Protein AF-A0A853EYH2-F1 (afdb_monomer_lite)

pLDDT: mean 76.34, std 17.08, range [39.84, 93.81]

Structure (mmCIF, N/CA/C/O backbone):
data_AF-A0A853EYH2-F1
#
_entry.id   AF-A0A853EYH2-F1
#
loop_
_atom_site.group_PDB
_atom_site.id
_atom_site.type_symbol
_atom_site.label_atom_id
_atom_site.label_alt_id
_atom_site.label_comp_id
_atom_site.label_asym_id
_atom_site.label_entity_id
_atom_site.label_seq_id
_atom_site.pdbx_PDB_ins_code
_atom_site.Cartn_x
_atom_site.Cartn_y
_atom_site.Cartn_z
_atom_site.occupancy
_atom_site.B_iso_or_equiv
_atom_site.auth_seq_id
_atom_site.auth_comp_id
_atom_site.auth_asym_id
_atom_site.auth_atom_id
_atom_site.pdbx_PDB_model_num
ATOM 1 N N . MET A 1 1 ? 1.595 -10.299 -19.100 1.00 49.47 1 MET A N 1
ATOM 2 C CA . MET A 1 1 ? 0.669 -9.742 -18.084 1.00 49.47 1 MET A CA 1
ATOM 3 C C . MET A 1 1 ? 1.339 -9.940 -16.743 1.00 49.47 1 MET A C 1
ATOM 5 O O . MET A 1 1 ? 1.220 -11.021 -16.180 1.00 49.47 1 MET A O 1
ATOM 9 N N . GLY A 1 2 ? 2.116 -8.975 -16.270 1.00 56.69 2 GLY A N 1
ATOM 10 C CA . GLY A 1 2 ? 2.650 -9.097 -14.917 1.00 56.69 2 GLY A CA 1
ATOM 11 C C . GLY A 1 2 ? 1.550 -8.880 -13.873 1.00 56.69 2 GLY A C 1
ATOM 12 O O . GLY A 1 2 ? 0.476 -8.332 -14.146 1.00 56.69 2 GLY A O 1
ATOM 13 N N . ALA A 1 3 ? 1.810 -9.390 -12.680 1.00 59.44 3 ALA A N 1
ATOM 14 C CA . ALA A 1 3 ? 0.918 -9.315 -11.539 1.00 59.44 3 ALA A CA 1
ATOM 15 C C . ALA A 1 3 ? 1.653 -8.653 -10.372 1.00 59.44 3 ALA A C 1
ATOM 17 O O . ALA A 1 3 ? 2.860 -8.837 -10.194 1.00 59.44 3 ALA A O 1
ATOM 18 N N . IL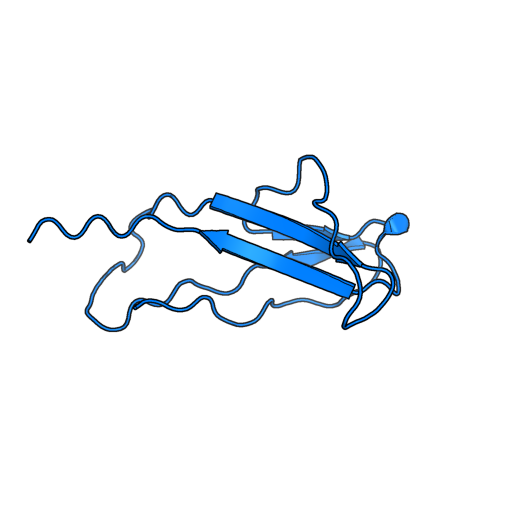E A 1 4 ? 0.921 -7.892 -9.559 1.00 69.38 4 ILE A N 1
ATOM 19 C CA . ILE A 1 4 ? 1.413 -7.466 -8.251 1.00 69.38 4 ILE A CA 1
ATOM 20 C C . ILE A 1 4 ? 1.095 -8.561 -7.228 1.00 69.38 4 ILE A C 1
ATOM 22 O O . ILE A 1 4 ? -0.024 -9.076 -7.186 1.00 69.38 4 ILE A O 1
ATOM 26 N N . ALA A 1 5 ? 2.075 -8.933 -6.407 1.00 73.38 5 ALA A N 1
ATOM 27 C CA . ALA A 1 5 ? 1.846 -9.848 -5.295 1.00 73.38 5 ALA A CA 1
ATOM 28 C C . ALA A 1 5 ? 0.933 -9.224 -4.216 1.00 73.38 5 ALA A C 1
ATOM 30 O O . ALA A 1 5 ? 0.639 -8.025 -4.219 1.00 73.38 5 ALA A O 1
ATOM 31 N N . ALA A 1 6 ? 0.488 -10.039 -3.260 1.00 77.06 6 ALA A N 1
ATOM 32 C CA . ALA A 1 6 ? -0.301 -9.547 -2.135 1.00 77.06 6 ALA A CA 1
ATOM 33 C C . ALA A 1 6 ? 0.484 -8.526 -1.290 1.00 77.06 6 ALA A C 1
ATOM 35 O O . ALA A 1 6 ? 1.704 -8.629 -1.126 1.00 77.06 6 ALA A O 1
ATOM 36 N N . ILE A 1 7 ? -0.240 -7.555 -0.726 1.00 83.69 7 ILE A N 1
ATOM 37 C CA . ILE A 1 7 ? 0.302 -6.617 0.263 1.00 83.69 7 ILE A CA 1
ATOM 38 C C . ILE A 1 7 ? 0.834 -7.418 1.449 1.00 83.69 7 ILE A C 1
ATOM 40 O O . ILE A 1 7 ? 0.160 -8.314 1.955 1.00 83.69 7 ILE A O 1
ATOM 44 N N . SER A 1 8 ? 2.033 -7.076 1.902 1.00 84.56 8 SER A N 1
ATOM 45 C CA . SER A 1 8 ? 2.641 -7.659 3.094 1.00 84.56 8 SER A CA 1
ATOM 46 C C . SER A 1 8 ? 2.637 -6.646 4.233 1.00 84.56 8 SER A C 1
ATOM 48 O O . SER A 1 8 ? 3.023 -5.497 4.044 1.00 84.56 8 SER A O 1
ATOM 50 N N . GLY A 1 9 ? 2.211 -7.066 5.421 1.00 81.25 9 GLY A N 1
ATOM 51 C CA . GLY A 1 9 ? 2.172 -6.226 6.618 1.00 81.25 9 GLY A CA 1
ATOM 52 C C . GLY A 1 9 ? 0.925 -6.484 7.457 1.00 81.25 9 GLY A C 1
ATOM 53 O O . GLY A 1 9 ? 0.025 -7.216 7.050 1.00 81.25 9 GLY A O 1
ATOM 54 N N . THR A 1 10 ? 0.886 -5.895 8.647 1.00 80.12 10 THR A N 1
ATOM 55 C CA . THR A 1 10 ? -0.266 -5.966 9.549 1.00 80.12 10 THR A CA 1
ATOM 56 C C . THR A 1 10 ? -1.011 -4.641 9.539 1.00 80.12 10 THR A C 1
ATOM 58 O O . THR A 1 10 ? -0.399 -3.579 9.625 1.00 80.12 10 THR A O 1
ATOM 61 N N . THR A 1 11 ? -2.339 -4.690 9.448 1.00 78.00 11 THR A N 1
ATOM 62 C CA . THR A 1 11 ? -3.227 -3.517 9.492 1.00 78.00 11 THR A CA 1
ATOM 63 C C . THR A 1 11 ? -3.390 -3.004 10.925 1.00 78.00 11 THR A C 1
ATOM 65 O O . THR A 1 11 ? -4.484 -2.981 11.480 1.00 78.00 11 THR A O 1
ATOM 68 N N . THR A 1 12 ? -2.280 -2.646 11.567 1.00 79.38 12 THR A N 1
ATOM 69 C CA . THR A 1 12 ? -2.236 -2.118 12.937 1.00 79.38 12 THR A CA 1
ATOM 70 C C . THR A 1 12 ? -1.603 -0.732 12.936 1.00 79.38 12 THR A C 1
ATOM 72 O O . THR A 1 12 ? -0.741 -0.438 12.110 1.00 79.38 12 THR A O 1
ATOM 75 N N . GLN A 1 13 ? -2.008 0.129 13.870 1.00 84.56 13 GLN A N 1
ATOM 76 C CA . GLN A 1 13 ? -1.438 1.469 14.001 1.00 84.56 13 GLN A CA 1
ATOM 77 C C . GLN A 1 13 ? 0.091 1.422 14.091 1.00 84.56 13 GLN A C 1
ATOM 79 O O . GLN A 1 13 ? 0.644 0.651 14.874 1.00 84.56 13 GLN A O 1
ATOM 84 N N . GLY A 1 14 ? 0.769 2.276 13.323 1.00 84.25 14 GLY A N 1
ATOM 85 C CA . GLY A 1 14 ? 2.227 2.391 13.335 1.00 84.25 14 GLY A CA 1
ATOM 86 C C . GLY A 1 14 ? 2.953 1.288 12.566 1.00 84.25 14 GLY A C 1
ATOM 87 O O . GLY A 1 14 ? 4.174 1.353 12.441 1.00 84.25 14 GLY A O 1
ATOM 88 N N . GLN A 1 15 ? 2.233 0.307 12.017 1.00 88.56 15 GLN A N 1
ATOM 89 C CA . GLN A 1 15 ? 2.820 -0.714 11.161 1.00 88.56 15 GLN A CA 1
ATOM 90 C C . GLN A 1 15 ? 2.940 -0.213 9.727 1.00 88.56 15 GLN A C 1
ATOM 92 O O . GLN A 1 15 ? 2.132 0.578 9.238 1.00 88.56 15 GLN A O 1
ATOM 97 N N . THR A 1 16 ? 3.960 -0.708 9.037 1.00 89.00 16 THR A N 1
ATOM 98 C CA . THR A 1 16 ? 4.181 -0.405 7.627 1.00 89.00 16 THR A CA 1
ATOM 99 C C . THR A 1 16 ? 3.649 -1.546 6.777 1.00 89.00 16 THR A C 1
ATOM 101 O O . THR A 1 16 ? 4.061 -2.695 6.933 1.00 89.00 16 THR A O 1
ATOM 104 N N . LEU A 1 17 ? 2.746 -1.215 5.863 1.00 89.69 17 LEU A N 1
ATOM 105 C CA . LEU A 1 17 ? 2.331 -2.084 4.775 1.00 89.69 17 LEU A CA 1
ATOM 106 C C . LEU A 1 17 ? 3.297 -1.909 3.604 1.00 89.69 17 LEU A C 1
ATOM 108 O O . LEU A 1 17 ? 3.709 -0.795 3.285 1.00 89.69 17 LEU A O 1
ATOM 112 N N . ALA A 1 18 ? 3.647 -3.008 2.953 1.00 88.06 18 ALA A N 1
ATOM 113 C CA . ALA A 1 18 ? 4.463 -3.040 1.751 1.00 88.06 18 ALA A CA 1
ATOM 114 C C . ALA A 1 18 ? 3.631 -3.585 0.591 1.00 88.06 18 ALA A C 1
ATOM 116 O O . ALA A 1 18 ? 3.001 -4.640 0.705 1.00 88.06 18 ALA A O 1
ATOM 117 N N . ALA A 1 19 ? 3.626 -2.865 -0.527 1.00 84.94 19 ALA A N 1
ATOM 118 C CA . ALA A 1 19 ? 3.048 -3.348 -1.767 1.00 84.94 19 ALA A CA 1
ATOM 119 C C . ALA A 1 19 ? 3.775 -4.626 -2.201 1.00 84.94 19 ALA A C 1
ATOM 121 O O . ALA A 1 19 ? 4.991 -4.748 -2.030 1.00 84.94 19 ALA A O 1
ATOM 122 N N . GLY A 1 20 ? 3.026 -5.586 -2.740 1.00 77.38 20 GLY A N 1
ATOM 123 C CA . GLY A 1 20 ? 3.625 -6.820 -3.219 1.00 77.38 20 GLY A CA 1
ATOM 124 C C . GLY A 1 20 ? 4.615 -6.564 -4.353 1.00 77.38 20 GLY A C 1
ATOM 125 O O . GLY A 1 20 ? 4.496 -5.593 -5.102 1.00 77.38 20 GLY A O 1
ATOM 126 N N . ALA A 1 21 ? 5.599 -7.451 -4.486 1.00 70.06 21 ALA A N 1
ATOM 127 C CA . ALA A 1 21 ? 6.528 -7.399 -5.605 1.00 70.06 21 ALA A CA 1
ATOM 128 C C . ALA A 1 21 ? 5.770 -7.555 -6.932 1.00 70.06 21 ALA A C 1
ATOM 130 O O . ALA A 1 21 ? 4.878 -8.398 -7.060 1.00 70.06 21 ALA A O 1
ATOM 131 N N . ILE A 1 22 ? 6.137 -6.744 -7.919 1.00 70.06 22 ILE A N 1
ATOM 132 C CA . ILE A 1 22 ? 5.640 -6.886 -9.285 1.00 70.06 22 ILE A CA 1
ATOM 133 C C . ILE A 1 22 ? 6.437 -8.021 -9.919 1.00 70.06 22 ILE A C 1
ATOM 135 O O . ILE A 1 22 ? 7.661 -7.950 -10.014 1.00 70.06 22 ILE A O 1
ATOM 139 N N . THR A 1 23 ? 5.745 -9.090 -10.297 1.00 59.47 23 THR A N 1
ATOM 140 C CA . THR A 1 23 ? 6.338 -10.231 -11.000 1.00 59.47 23 THR A CA 1
ATOM 141 C C . THR A 1 23 ? 5.806 -10.237 -12.422 1.00 59.47 23 THR A C 1
ATOM 143 O O . THR A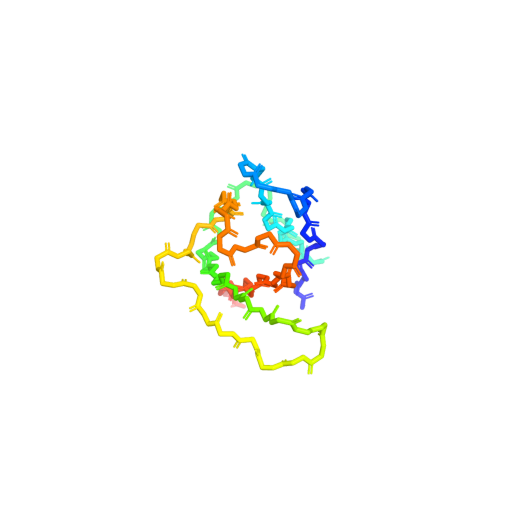 1 23 ? 4.603 -10.385 -12.638 1.00 59.47 23 THR A O 1
ATOM 146 N N . ASP A 1 24 ? 6.697 -10.047 -13.393 1.00 58.34 24 ASP A N 1
ATOM 147 C CA . ASP A 1 24 ? 6.396 -10.314 -14.796 1.00 58.34 24 ASP A CA 1
ATOM 148 C C . ASP A 1 24 ? 6.805 -11.752 -15.149 1.00 58.34 24 ASP A C 1
ATOM 150 O O . ASP A 1 24 ? 7.874 -12.223 -14.750 1.00 58.34 24 ASP A O 1
ATOM 154 N N . ALA A 1 25 ? 5.909 -12.470 -15.828 1.00 44.81 25 ALA A N 1
ATOM 155 C CA . ALA A 1 25 ? 6.044 -13.894 -16.114 1.00 44.81 25 ALA A CA 1
ATOM 156 C C . ALA A 1 25 ? 6.948 -14.210 -17.324 1.00 44.81 25 ALA A C 1
ATOM 158 O O . ALA A 1 25 ? 7.337 -15.368 -17.460 1.00 44.81 25 ALA A O 1
ATOM 159 N N . ASP A 1 26 ? 7.298 -13.231 -18.170 1.00 47.94 26 ASP A N 1
ATOM 160 C CA . ASP A 1 26 ? 8.082 -13.438 -19.405 1.00 47.94 26 ASP A CA 1
ATOM 161 C C . ASP A 1 26 ? 9.469 -12.775 -19.379 1.00 47.94 26 ASP A C 1
ATOM 163 O O . ASP A 1 26 ? 10.077 -12.453 -20.395 1.00 47.94 26 ASP A O 1
ATOM 167 N N . GLY A 1 27 ? 10.029 -12.640 -18.181 1.00 44.31 27 GLY A N 1
ATOM 168 C CA . GLY A 1 27 ? 11.468 -12.505 -18.035 1.00 44.31 27 GLY A CA 1
ATOM 169 C C . GLY A 1 27 ? 11.931 -11.154 -17.522 1.00 44.31 27 GLY A C 1
ATOM 170 O O . GLY A 1 27 ? 11.711 -10.093 -18.089 1.00 44.31 27 GLY A O 1
ATOM 171 N N . THR A 1 28 ? 12.738 -11.266 -16.473 1.00 42.44 28 THR A N 1
ATOM 172 C CA . THR A 1 28 ? 13.819 -10.336 -16.155 1.00 42.44 28 THR A CA 1
ATOM 173 C C . THR A 1 28 ? 13.422 -8.867 -16.038 1.00 42.44 28 THR A C 1
ATOM 175 O O . THR A 1 28 ? 13.797 -8.022 -16.838 1.00 42.44 28 THR A O 1
ATOM 178 N N . THR A 1 29 ? 12.943 -8.517 -14.853 1.00 45.31 29 THR A N 1
ATOM 179 C CA . THR A 1 29 ? 13.641 -7.455 -14.126 1.00 45.31 29 THR A CA 1
ATOM 180 C C . THR A 1 29 ? 14.106 -8.003 -12.791 1.00 45.31 29 THR A C 1
ATOM 182 O O . THR A 1 29 ? 13.519 -7.750 -11.742 1.00 45.31 29 THR A O 1
ATOM 185 N N . GLY A 1 30 ? 15.216 -8.743 -12.823 1.00 42.12 30 GLY A N 1
ATOM 186 C CA . GLY A 1 30 ? 16.125 -8.709 -11.688 1.00 42.12 30 GLY A CA 1
ATOM 187 C C . GLY A 1 30 ? 16.519 -7.247 -11.471 1.00 42.12 30 GLY A C 1
ATOM 188 O O . GLY A 1 30 ? 17.306 -6.700 -12.233 1.00 42.12 30 GLY A O 1
ATOM 189 N N . GLY A 1 31 ? 15.889 -6.576 -10.510 1.00 43.34 31 GLY A N 1
ATOM 190 C CA . GLY A 1 31 ? 16.316 -5.269 -10.010 1.00 43.34 31 GLY A CA 1
ATOM 191 C C . GLY A 1 31 ? 16.194 -4.051 -10.938 1.00 43.34 31 GLY A C 1
ATOM 192 O O . GLY A 1 31 ? 16.615 -2.976 -10.519 1.00 43.34 31 GLY A O 1
ATOM 193 N N . SER A 1 32 ? 15.634 -4.147 -12.148 1.00 43.66 32 SER A N 1
ATOM 194 C CA . SER A 1 32 ? 15.429 -2.948 -12.974 1.00 43.66 32 SER A CA 1
ATOM 195 C C . SER A 1 32 ? 14.177 -2.207 -12.540 1.00 43.66 32 SER A C 1
ATOM 197 O O . SER A 1 32 ? 13.081 -2.756 -12.540 1.00 43.66 32 SER A O 1
ATOM 199 N N . SER A 1 33 ? 14.391 -0.955 -12.150 1.00 49.88 33 SER A N 1
ATOM 200 C CA . SER A 1 33 ? 13.406 0.039 -11.749 1.00 49.88 33 SER A CA 1
ATOM 201 C C . SER A 1 33 ? 12.373 0.273 -12.856 1.00 49.88 33 SER A C 1
ATOM 203 O O . SER A 1 33 ? 12.416 1.287 -13.549 1.00 49.88 33 SER A O 1
ATOM 205 N N . VAL A 1 34 ? 11.426 -0.650 -13.033 1.00 56.00 34 VAL A N 1
ATOM 206 C CA . VAL A 1 34 ? 10.182 -0.333 -13.726 1.00 56.00 34 VAL A CA 1
ATOM 207 C C . VAL A 1 34 ? 9.576 0.829 -12.951 1.00 56.00 34 VAL A C 1
ATOM 209 O O . VAL A 1 34 ? 9.488 0.764 -11.722 1.00 56.00 34 VAL A O 1
ATOM 212 N N . ALA A 1 35 ? 9.230 1.916 -13.640 1.00 62.06 35 ALA A N 1
ATOM 213 C CA . ALA A 1 35 ? 8.546 3.053 -13.039 1.00 62.06 35 ALA A CA 1
ATOM 214 C C . ALA A 1 35 ? 7.137 2.611 -12.611 1.00 62.06 35 ALA A C 1
ATOM 216 O O . ALA A 1 35 ? 6.144 2.849 -13.295 1.00 62.06 35 ALA A O 1
ATOM 217 N N . ALA A 1 36 ? 7.073 1.882 -11.501 1.00 72.38 36 ALA A N 1
ATOM 218 C CA . ALA A 1 36 ? 5.852 1.466 -10.858 1.00 72.38 36 ALA A CA 1
ATOM 219 C C . ALA A 1 36 ? 5.343 2.648 -10.042 1.00 72.38 36 ALA A C 1
ATOM 221 O O . ALA A 1 36 ? 5.993 3.122 -9.110 1.00 72.38 36 ALA A O 1
ATOM 222 N N . THR A 1 37 ? 4.176 3.136 -10.426 1.00 82.56 37 THR A N 1
ATOM 223 C CA . THR A 1 37 ? 3.408 4.089 -9.637 1.00 82.56 37 THR A CA 1
ATOM 224 C C . THR A 1 37 ? 2.551 3.307 -8.659 1.00 82.56 37 THR A C 1
ATOM 226 O O . THR A 1 37 ? 1.850 2.374 -9.050 1.00 82.56 37 THR A O 1
ATOM 229 N N . TYR A 1 38 ? 2.629 3.668 -7.384 1.00 88.00 38 TYR A N 1
ATOM 230 C CA . TYR A 1 38 ? 1.779 3.102 -6.346 1.00 88.00 38 TYR A CA 1
ATOM 231 C C . TYR A 1 38 ? 0.734 4.137 -5.960 1.00 88.00 38 TYR A C 1
ATOM 233 O O . TYR A 1 38 ? 1.007 5.335 -5.957 1.00 88.00 38 TYR A O 1
ATOM 241 N N . GLN A 1 39 ? -0.459 3.674 -5.616 1.00 92.31 39 GLN A N 1
ATOM 242 C CA . GLN A 1 39 ? -1.459 4.489 -4.948 1.00 92.31 39 GLN A CA 1
ATOM 243 C C . GLN A 1 39 ? -2.137 3.642 -3.883 1.00 92.31 39 GLN A C 1
ATOM 245 O O . GLN A 1 39 ? -2.808 2.652 -4.187 1.00 92.31 39 GLN A O 1
ATOM 250 N N . TRP A 1 40 ? -1.972 4.042 -2.627 1.00 92.88 40 TRP A N 1
ATOM 251 C CA . TRP A 1 40 ? -2.698 3.431 -1.524 1.00 92.88 40 TRP A CA 1
ATOM 252 C C . TRP A 1 40 ? -4.089 4.037 -1.412 1.00 92.88 40 TR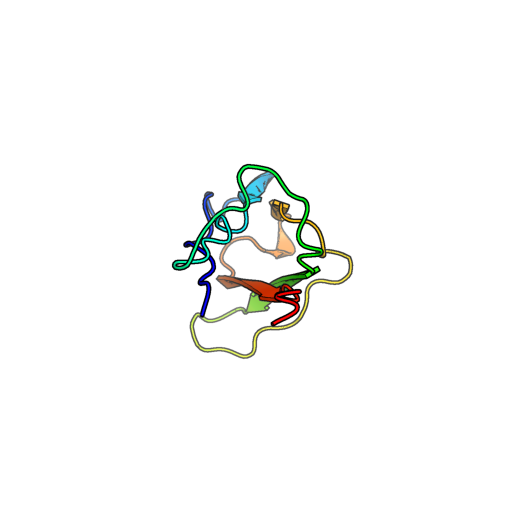P A C 1
ATOM 254 O O . TRP A 1 40 ? -4.296 5.236 -1.611 1.00 92.88 40 TRP A O 1
ATOM 264 N N . THR A 1 41 ? -5.051 3.186 -1.105 1.00 93.31 41 THR A N 1
ATOM 265 C CA . THR A 1 41 ? -6.458 3.529 -0.971 1.00 93.31 41 THR A CA 1
ATOM 266 C C . THR A 1 41 ? -7.009 2.912 0.305 1.00 93.31 41 THR A C 1
ATOM 268 O O . THR A 1 41 ? -6.588 1.826 0.709 1.00 93.31 41 THR A O 1
ATOM 271 N N . VAL A 1 42 ? -7.954 3.604 0.930 1.00 92.81 42 VAL A N 1
ATOM 272 C CA . VAL A 1 42 ? -8.597 3.197 2.178 1.00 92.81 42 VAL A CA 1
ATOM 273 C C . VAL A 1 42 ? -10.104 3.100 1.996 1.00 92.81 42 VAL A C 1
ATOM 275 O O . VAL A 1 42 ? -10.703 3.897 1.272 1.00 92.81 42 VAL A O 1
ATOM 278 N N . SER A 1 43 ? -10.722 2.129 2.659 1.00 93.81 43 SER A N 1
ATOM 279 C CA . SER A 1 43 ? -12.171 2.011 2.768 1.00 93.81 43 SER A CA 1
ATOM 280 C C . SER A 1 43 ? -12.572 1.561 4.167 1.00 93.81 43 SER A C 1
ATOM 282 O O . SER A 1 43 ? -11.866 0.785 4.805 1.00 93.81 43 SER A O 1
ATOM 284 N N . ASP A 1 44 ? -13.727 2.016 4.640 1.00 89.94 44 ASP A N 1
ATOM 285 C CA . ASP A 1 44 ? -14.312 1.570 5.908 1.00 89.94 44 ASP A CA 1
ATOM 286 C C . ASP A 1 44 ? -14.929 0.161 5.809 1.00 89.94 44 ASP A C 1
ATOM 288 O O . ASP A 1 44 ? -15.246 -0.454 6.821 1.00 89.94 44 ASP A O 1
ATOM 292 N N . THR A 1 45 ? -15.102 -0.375 4.593 1.00 90.56 45 THR A N 1
ATOM 293 C CA . THR A 1 45 ? -15.646 -1.725 4.361 1.00 90.56 45 THR A CA 1
ATOM 294 C C . THR A 1 45 ? -14.861 -2.457 3.271 1.00 90.56 45 THR A C 1
ATOM 296 O O . THR A 1 45 ? -14.342 -1.838 2.346 1.00 90.56 45 THR A O 1
ATOM 299 N N . GLU A 1 46 ? -14.789 -3.788 3.349 1.00 86.25 46 GLU A N 1
ATOM 300 C CA . GLU A 1 46 ? -13.993 -4.626 2.431 1.00 86.25 46 GLU A CA 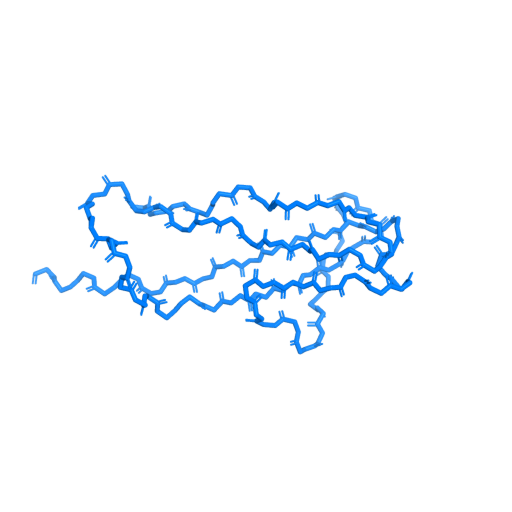1
ATOM 301 C C . GLU A 1 46 ? -14.371 -4.456 0.946 1.00 86.25 46 GLU A C 1
ATOM 303 O O . GLU A 1 46 ? -13.522 -4.472 0.050 1.00 86.25 46 GLU A O 1
ATOM 308 N N . ASN A 1 47 ? -15.664 -4.254 0.693 1.00 86.94 47 ASN A N 1
ATOM 309 C CA . ASN A 1 47 ? -16.237 -4.060 -0.641 1.00 86.94 47 ASN A CA 1
ATOM 310 C C . ASN A 1 47 ? -16.791 -2.641 -0.830 1.00 86.94 47 ASN A C 1
ATOM 312 O O . ASN A 1 47 ? -17.643 -2.412 -1.688 1.00 86.94 47 ASN A O 1
ATOM 316 N N . GLY A 1 48 ? -16.342 -1.701 -0.000 1.00 88.81 48 GLY A N 1
ATOM 317 C CA . GLY A 1 48 ? -16.767 -0.313 -0.060 1.00 88.81 48 GLY A CA 1
ATOM 318 C C . GLY A 1 48 ? -16.084 0.484 -1.156 1.00 88.81 48 GLY A C 1
ATOM 319 O O . GLY A 1 48 ? -15.293 -0.014 -1.961 1.00 88.81 48 GLY A O 1
ATOM 320 N N . THR A 1 49 ? -16.364 1.781 -1.145 1.00 92.81 49 THR A N 1
ATOM 321 C CA . THR A 1 49 ? -15.642 2.741 -1.971 1.00 92.81 49 THR A CA 1
ATOM 322 C C . THR A 1 49 ? -14.249 2.944 -1.391 1.00 92.81 49 THR A C 1
ATOM 324 O O . THR A 1 49 ? -14.097 3.384 -0.250 1.00 92.81 49 THR A O 1
ATOM 327 N N . TYR A 1 50 ? -13.230 2.616 -2.179 1.00 93.12 50 TYR A N 1
ATOM 328 C CA . TYR A 1 50 ? -11.837 2.871 -1.841 1.00 93.12 50 TYR A CA 1
ATOM 329 C C . TYR A 1 50 ? -11.464 4.290 -2.255 1.00 93.12 50 TYR A C 1
ATOM 331 O O . TYR A 1 50 ? -11.598 4.662 -3.419 1.00 93.12 50 TYR A O 1
ATOM 339 N N . THR A 1 51 ? -10.994 5.079 -1.296 1.00 93.44 51 THR A N 1
ATOM 340 C CA . THR A 1 51 ? -10.571 6.465 -1.514 1.00 93.44 51 THR A CA 1
ATOM 341 C C . THR A 1 51 ? -9.055 6.540 -1.480 1.00 93.44 51 THR A C 1
ATOM 343 O O . THR A 1 51 ? -8.428 5.957 -0.597 1.00 93.44 51 THR A O 1
ATOM 346 N N . ALA A 1 52 ? -8.451 7.247 -2.433 1.00 93.12 52 ALA A N 1
ATOM 347 C CA . ALA A 1 52 ? -7.007 7.441 -2.470 1.00 93.12 52 ALA A CA 1
ATOM 348 C C . ALA A 1 52 ? -6.513 8.201 -1.232 1.00 93.12 52 ALA A C 1
ATOM 350 O O . ALA A 1 52 ? -7.034 9.263 -0.889 1.00 93.12 52 ALA A O 1
ATOM 351 N N . ILE A 1 53 ? -5.483 7.661 -0.583 1.00 91.69 53 ILE A N 1
ATOM 352 C CA . ILE A 1 53 ? -4.788 8.329 0.513 1.00 91.69 53 ILE A CA 1
ATOM 353 C C . ILE A 1 53 ? -3.805 9.323 -0.110 1.00 91.69 53 ILE A C 1
ATOM 355 O O . ILE A 1 53 ? -2.888 8.942 -0.84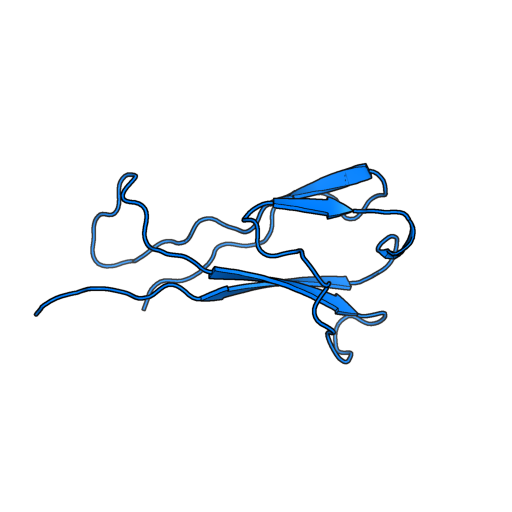6 1.00 91.69 53 ILE A O 1
ATOM 359 N N . SER A 1 54 ? -4.011 10.611 0.159 1.00 90.00 54 SER A N 1
ATOM 360 C CA . SER A 1 54 ? -3.176 11.674 -0.403 1.00 90.00 54 SER A CA 1
ATOM 361 C C . SER A 1 54 ? -1.716 11.519 0.037 1.00 90.00 54 SER A C 1
ATOM 363 O O . SER A 1 54 ? -1.434 11.340 1.219 1.00 90.00 54 SER A O 1
ATOM 365 N N . GLY A 1 55 ? -0.784 11.567 -0.920 1.00 88.00 55 GLY A N 1
ATOM 366 C CA . GLY A 1 55 ? 0.657 11.416 -0.675 1.00 88.00 55 GLY A CA 1
ATOM 367 C C . GLY A 1 55 ? 1.147 9.972 -0.510 1.00 88.00 55 GLY A C 1
ATOM 368 O O . GLY A 1 55 ? 2.355 9.739 -0.498 1.00 88.00 55 GLY A O 1
ATOM 369 N N . ALA A 1 56 ? 0.249 8.986 -0.450 1.00 91.06 56 ALA A N 1
ATOM 370 C CA . ALA A 1 56 ? 0.614 7.580 -0.335 1.00 91.06 56 ALA A CA 1
ATOM 371 C C . ALA A 1 56 ? 0.906 6.966 -1.714 1.00 91.06 56 ALA A C 1
ATOM 373 O O . ALA A 1 56 ? 0.127 6.171 -2.243 1.00 91.06 56 ALA A O 1
ATOM 374 N N . ILE A 1 57 ? 2.040 7.369 -2.292 1.00 89.31 57 ILE A N 1
ATOM 375 C CA . ILE A 1 57 ? 2.504 6.935 -3.621 1.00 89.31 57 ILE A CA 1
ATOM 376 C C . ILE A 1 57 ? 3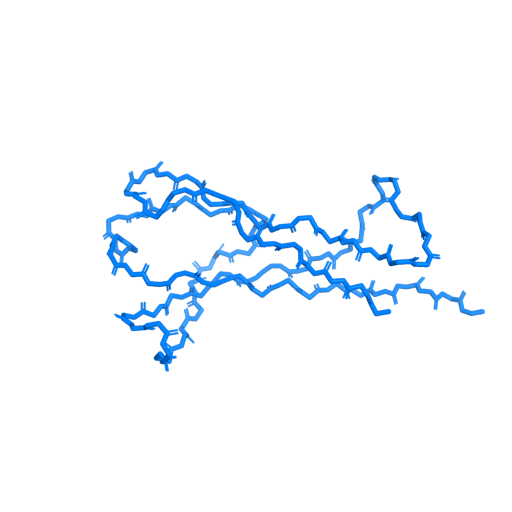.770 6.069 -3.588 1.00 89.31 57 ILE A C 1
ATOM 378 O O . ILE A 1 57 ? 4.312 5.690 -4.626 1.00 89.31 57 ILE A O 1
ATOM 382 N N . ALA A 1 58 ? 4.270 5.783 -2.388 1.00 88.81 58 ALA A N 1
ATOM 383 C CA . ALA A 1 58 ? 5.427 4.927 -2.186 1.00 88.81 58 ALA A CA 1
ATOM 384 C C . ALA A 1 58 ? 5.028 3.443 -2.209 1.00 88.81 58 ALA A C 1
ATOM 386 O O . ALA A 1 58 ? 3.876 3.079 -1.968 1.00 88.81 58 ALA A O 1
ATOM 387 N N . SER A 1 59 ? 6.007 2.567 -2.442 1.00 86.25 59 SER A N 1
ATOM 388 C CA . SER A 1 59 ? 5.832 1.113 -2.328 1.00 86.25 59 SER A CA 1
ATOM 389 C C . SER A 1 59 ? 5.535 0.655 -0.897 1.00 86.25 59 SER A C 1
ATOM 391 O O . SER A 1 59 ? 5.101 -0.475 -0.689 1.00 86.25 59 SER A O 1
ATOM 393 N N . THR A 1 60 ? 5.743 1.523 0.091 1.00 89.81 60 THR A N 1
ATOM 394 C CA . THR A 1 60 ? 5.406 1.298 1.494 1.00 89.81 60 THR A CA 1
ATOM 395 C C . THR A 1 60 ? 4.459 2.377 2.005 1.00 89.81 60 THR A C 1
ATOM 397 O O . THR A 1 60 ? 4.494 3.524 1.561 1.00 89.81 60 THR A O 1
ATOM 400 N N . PHE A 1 61 ? 3.611 2.011 2.960 1.00 91.06 61 PHE A N 1
ATOM 401 C CA . PHE A 1 61 ? 2.690 2.924 3.618 1.00 91.06 61 PHE A CA 1
ATOM 402 C C . PHE A 1 61 ? 2.625 2.622 5.111 1.00 91.06 61 PHE A C 1
ATOM 404 O O . PHE A 1 61 ? 2.278 1.513 5.513 1.00 91.06 61 PHE A O 1
ATOM 411 N N . THR A 1 62 ? 2.972 3.606 5.937 1.00 90.69 62 THR A N 1
ATOM 412 C CA . THR A 1 62 ? 2.843 3.496 7.392 1.00 90.69 62 THR A CA 1
ATOM 413 C C . THR A 1 62 ? 1.434 3.887 7.805 1.00 90.69 62 THR A C 1
ATOM 415 O O . THR A 1 62 ? 0.996 5.009 7.563 1.00 90.69 62 THR A O 1
ATOM 418 N N . LEU A 1 63 ? 0.743 2.955 8.452 1.00 87.81 63 LEU A N 1
ATOM 419 C CA . LEU A 1 63 ? -0.606 3.144 8.960 1.00 87.81 63 LEU A CA 1
ATOM 420 C C . LEU A 1 63 ? -0.602 4.149 10.107 1.00 87.81 63 LEU A C 1
ATOM 422 O O . LEU A 1 63 ? 0.127 3.995 11.093 1.00 87.81 63 LEU A O 1
ATOM 426 N N . THR A 1 64 ? -1.467 5.150 10.012 1.00 88.06 64 THR A N 1
ATOM 427 C CA . THR A 1 64 ? -1.772 6.046 11.123 1.00 88.06 64 THR A CA 1
ATOM 428 C C . THR A 1 64 ? -3.015 5.552 11.856 1.00 88.06 64 THR A C 1
ATOM 430 O O . THR A 1 64 ? -3.618 4.546 11.485 1.00 88.06 64 THR A O 1
ATOM 433 N N . GLN A 1 65 ? -3.420 6.254 12.918 1.00 86.62 65 GLN A N 1
ATOM 434 C CA . GLN A 1 65 ? -4.652 5.905 13.628 1.00 86.62 65 GLN A CA 1
ATOM 435 C C . GLN A 1 65 ? -5.894 5.996 12.719 1.00 86.62 65 GLN A C 1
ATOM 437 O O . GLN A 1 65 ? -6.865 5.286 12.948 1.00 86.62 65 GLN A O 1
ATOM 442 N N . ALA A 1 66 ? -5.860 6.832 11.675 1.00 85.62 66 ALA A N 1
ATOM 443 C CA . ALA A 1 66 ? -6.983 7.012 10.758 1.00 85.62 66 ALA A CA 1
ATOM 444 C C . ALA A 1 66 ? -7.257 5.781 9.875 1.00 85.62 66 ALA A C 1
ATOM 446 O O . ALA A 1 66 ? -8.362 5.645 9.351 1.00 85.62 66 ALA A O 1
ATOM 447 N N . GLU A 1 67 ? -6.276 4.890 9.719 1.00 85.81 67 GLU A N 1
ATOM 448 C CA . GLU A 1 67 ? -6.378 3.677 8.904 1.00 85.81 67 GLU A CA 1
ATOM 449 C C . GLU A 1 67 ? -6.522 2.393 9.734 1.00 85.81 67 GLU A C 1
ATOM 451 O O . GLU A 1 67 ? -6.648 1.306 9.171 1.00 85.81 67 GLU A O 1
ATOM 456 N N . VAL A 1 68 ? -6.512 2.496 11.066 1.00 85.50 68 VAL A N 1
ATOM 457 C CA . VAL A 1 68 ? -6.753 1.354 11.960 1.00 85.50 68 VAL A CA 1
ATOM 458 C C . VAL A 1 68 ? -8.185 0.863 11.778 1.00 85.50 68 VAL A C 1
ATOM 460 O O . VAL A 1 68 ? -9.100 1.669 11.629 1.00 85.50 68 VAL A O 1
ATOM 463 N N . ASP A 1 69 ? -8.362 -0.460 11.757 1.00 84.94 69 ASP A N 1
ATOM 464 C CA . ASP A 1 69 ? -9.640 -1.138 11.482 1.00 84.94 69 ASP A CA 1
ATOM 465 C C . ASP A 1 69 ? -10.262 -0.804 10.113 1.00 84.94 69 ASP A C 1
ATOM 467 O O . ASP A 1 69 ? -11.411 -1.154 9.840 1.00 84.94 69 ASP A O 1
ATOM 471 N N . LYS A 1 70 ? -9.493 -0.171 9.216 1.00 88.69 70 LYS A N 1
ATOM 472 C CA . LYS A 1 70 ? -9.898 0.093 7.836 1.00 88.69 70 LYS A CA 1
ATOM 473 C C . LYS A 1 70 ? -9.278 -0.900 6.868 1.00 88.69 70 LYS A C 1
ATOM 475 O O . LYS A 1 70 ? -8.241 -1.517 7.112 1.00 88.69 70 LYS A O 1
ATOM 480 N N . PHE A 1 71 ? -9.909 -1.011 5.710 1.00 90.19 71 PHE A N 1
ATOM 481 C CA . PHE A 1 71 ? -9.436 -1.835 4.615 1.00 90.19 71 PHE A CA 1
ATOM 482 C C . PHE A 1 71 ? -8.506 -1.029 3.727 1.00 90.19 71 PHE A C 1
ATOM 484 O O . PHE A 1 71 ? -8.894 -0.003 3.170 1.00 90.19 71 PHE A O 1
ATOM 491 N N . ILE A 1 72 ? -7.291 -1.535 3.554 1.00 90.31 72 ILE A N 1
ATOM 492 C CA . ILE A 1 72 ? -6.269 -0.898 2.735 1.00 90.31 72 ILE A CA 1
ATOM 493 C C . ILE A 1 72 ? -6.030 -1.716 1.472 1.00 90.31 72 ILE A C 1
ATOM 495 O O . ILE A 1 72 ? -5.847 -2.932 1.524 1.00 90.31 72 ILE A O 1
ATOM 499 N N . LYS A 1 73 ? -6.012 -1.034 0.329 1.00 90.00 73 LYS A N 1
ATOM 500 C CA . LYS A 1 73 ? -5.626 -1.600 -0.966 1.00 90.00 73 LYS A CA 1
ATOM 501 C C . LYS A 1 73 ? -4.557 -0.728 -1.602 1.00 90.00 73 LYS A C 1
ATOM 503 O O . LYS A 1 73 ? -4.616 0.495 -1.509 1.00 90.00 73 LYS A O 1
ATOM 508 N N . VAL A 1 74 ? -3.612 -1.359 -2.285 1.00 87.94 74 VAL A N 1
ATOM 509 C CA . VAL A 1 74 ? -2.626 -0.674 -3.118 1.00 87.94 74 VAL A CA 1
ATOM 510 C C . VAL A 1 74 ? -2.893 -1.021 -4.570 1.00 87.94 74 VAL A C 1
ATOM 512 O O . VAL A 1 74 ? -3.105 -2.183 -4.914 1.00 87.94 74 VAL A O 1
ATOM 515 N N . VAL A 1 75 ? -2.885 -0.004 -5.419 1.00 85.06 75 VAL A N 1
ATOM 516 C CA . VAL A 1 75 ? -2.887 -0.173 -6.867 1.00 85.06 75 VAL A CA 1
ATOM 517 C C . VAL A 1 75 ? -1.486 0.160 -7.342 1.00 85.06 75 VAL A C 1
ATOM 519 O O . VAL A 1 75 ? -1.051 1.303 -7.217 1.00 85.06 75 VAL A O 1
ATOM 522 N N . ALA A 1 76 ? -0.770 -0.841 -7.851 1.00 79.56 76 ALA A N 1
ATOM 523 C CA . ALA A 1 76 ? 0.480 -0.612 -8.558 1.00 79.56 76 ALA A CA 1
ATOM 524 C C . ALA A 1 76 ? 0.210 -0.639 -10.059 1.00 79.56 76 ALA A C 1
ATOM 526 O O . ALA A 1 76 ? -0.270 -1.639 -10.590 1.00 79.56 76 ALA A O 1
ATOM 527 N N . SER A 1 77 ? 0.519 0.464 -10.731 1.00 74.44 77 SER A N 1
ATOM 528 C CA . SER A 1 77 ? 0.532 0.547 -12.189 1.00 74.44 77 SER A CA 1
ATOM 529 C C . SER A 1 77 ? 1.972 0.695 -12.630 1.00 74.44 77 SER A C 1
ATOM 531 O O . SER A 1 77 ? 2.660 1.627 -12.216 1.00 74.44 77 SER A O 1
ATOM 533 N N . TYR A 1 78 ? 2.439 -0.228 -13.453 1.00 71.44 78 TYR A N 1
ATOM 534 C CA . TYR A 1 78 ? 3.790 -0.206 -13.980 1.00 71.44 78 TYR A CA 1
ATOM 535 C C . TYR A 1 78 ? 3.711 -0.264 -15.500 1.00 71.44 78 TYR A C 1
ATOM 537 O O . TYR A 1 78 ? 2.910 -1.008 -16.069 1.00 71.44 78 TYR A O 1
ATOM 545 N N . THR A 1 79 ? 4.500 0.578 -16.156 1.00 56.47 79 THR A N 1
ATOM 546 C CA . THR A 1 79 ? 4.571 0.589 -17.613 1.00 56.47 79 THR A CA 1
ATOM 547 C C . THR A 1 79 ? 5.561 -0.483 -18.028 1.00 56.47 79 THR A C 1
ATOM 549 O O . THR A 1 79 ? 6.763 -0.332 -17.811 1.00 56.47 79 THR A O 1
ATOM 552 N N . ASP A 1 80 ? 5.052 -1.573 -18.592 1.00 57.66 80 ASP A N 1
ATOM 553 C CA . ASP A 1 80 ? 5.892 -2.529 -19.296 1.00 57.66 80 ASP A CA 1
ATOM 554 C C . ASP A 1 80 ? 6.432 -1.847 -20.555 1.00 57.66 80 ASP A C 1
ATOM 556 O O . ASP A 1 80 ? 5.695 -1.543 -21.493 1.00 57.66 80 ASP A O 1
ATOM 560 N N . ALA A 1 81 ? 7.719 -1.523 -20.531 1.00 48.09 81 ALA A N 1
ATOM 561 C CA . ALA A 1 81 ? 8.434 -1.038 -21.695 1.00 48.09 81 ALA A CA 1
ATOM 562 C C . ALA A 1 81 ? 9.071 -2.230 -22.420 1.00 48.09 81 ALA A C 1
ATOM 564 O O . ALA A 1 81 ? 10.283 -2.245 -22.624 1.00 48.09 81 ALA A O 1
ATOM 565 N N . GLN A 1 82 ? 8.281 -3.237 -22.812 1.00 49.41 82 GLN A N 1
ATOM 566 C CA . GLN A 1 82 ? 8.724 -4.112 -23.890 1.00 49.41 82 GLN A CA 1
ATOM 567 C C . GLN A 1 82 ? 8.641 -3.331 -25.198 1.00 49.41 82 GLN A C 1
ATOM 569 O O . GLN A 1 82 ? 7.578 -3.122 -25.782 1.00 49.41 82 GLN A O 1
ATOM 574 N N . VAL A 1 83 ? 9.807 -2.873 -25.647 1.00 39.84 83 VAL A N 1
ATOM 575 C CA . VAL A 1 83 ? 10.037 -2.638 -27.068 1.00 39.84 83 VAL A CA 1
ATOM 576 C C . VAL A 1 83 ? 10.059 -4.022 -27.712 1.00 39.84 83 VAL A C 1
ATOM 578 O O . VAL A 1 83 ? 10.943 -4.822 -27.406 1.00 39.84 83 VAL A O 1
ATOM 581 N N . GLN A 1 84 ? 9.040 -4.306 -28.522 1.00 41.06 84 GLN A N 1
ATOM 582 C CA . GLN A 1 84 ? 9.014 -5.461 -29.420 1.00 41.06 84 GLN A CA 1
ATOM 583 C C . GLN A 1 84 ? 10.083 -5.318 -30.509 1.00 41.06 84 GLN A C 1
ATOM 585 O O . GLN A 1 84 ? 10.290 -4.169 -30.971 1.00 41.06 84 GLN A O 1
#

Radius of gyration: 14.09 Å; chains: 1; bounding box: 33×26×43 Å

Foldseek 3Di:
DWDWDDWDWDQAAQIKIATGDTDDPPDDDPPDPQVKWKWKWKDLDPPDDTHTDPPPGDRMDHDHPVRRNIDMDMDIDGDPPPPD

Organism: NCBI:txid2738886

Secondary structure (DSSP, 8-state):
--EEPPPBS--STTPEEEPPPEE-TTS--SS----EEEEEEEESSTTS--EEPTT--SSEEE--GGGTTSEEEEEEEE------

Sequence (84 aa):
MGAIAAISGTTTQGQTLAAGAITDADGTTGGSSVAATYQWTVSDTENGTYTAISGAIASTFTLTQAEVDKFIKVVASYTDAQVQ